Protein AF-A0A956U4B8-F1 (afdb_monomer_lite)

Radius of gyration: 11.17 Å; chains: 1; bounding box: 23×27×23 Å

Sequence (53 aa):
MSRIGKAPIKLPSGVTVTISGSDVTVKGPKGELKRTFRPEVTISQEGDLVLVK

Structure (mmCIF, N/CA/C/O backbone):
data_AF-A0A956U4B8-F1
#
_entry.id   AF-A0A956U4B8-F1
#
loop_
_atom_site.group_PDB
_atom_site.id
_atom_site.type_symbol
_atom_site.label_atom_id
_atom_site.label_alt_id
_atom_site.label_comp_id
_atom_site.label_asym_id
_atom_site.label_entity_id
_atom_site.label_seq_id
_atom_site.pdbx_PDB_ins_code
_atom_site.Cartn_x
_atom_site.Cartn_y
_atom_site.Cartn_z
_atom_site.occupancy
_atom_site.B_iso_or_equiv
_atom_site.auth_seq_id
_atom_site.auth_comp_id
_atom_site.auth_asym_id
_atom_site.auth_atom_id
_atom_site.pdbx_PDB_model_num
ATOM 1 N N . MET A 1 1 ? 7.978 -19.193 -7.246 1.00 46.03 1 MET A N 1
ATOM 2 C CA . MET A 1 1 ? 6.630 -18.592 -7.383 1.00 46.03 1 MET A CA 1
ATOM 3 C C . MET A 1 1 ? 6.092 -18.258 -5.999 1.00 46.03 1 MET A C 1
ATOM 5 O O . MET A 1 1 ? 5.570 -19.134 -5.320 1.00 46.03 1 MET A O 1
ATOM 9 N N . SER A 1 2 ? 6.300 -17.024 -5.539 1.00 42.25 2 SER A N 1
ATOM 10 C CA . SER A 1 2 ? 5.830 -16.586 -4.220 1.00 42.25 2 SER A CA 1
ATOM 11 C C . SER A 1 2 ? 4.308 -16.399 -4.248 1.00 42.25 2 SER A C 1
ATOM 13 O O . SER A 1 2 ? 3.790 -15.692 -5.107 1.00 42.25 2 SER A O 1
ATOM 15 N N . ARG A 1 3 ? 3.581 -17.066 -3.342 1.00 61.78 3 ARG A N 1
ATOM 16 C CA . ARG A 1 3 ? 2.104 -17.021 -3.253 1.00 61.78 3 ARG A CA 1
ATOM 17 C C . ARG A 1 3 ? 1.568 -15.767 -2.555 1.00 61.78 3 ARG A C 1
ATOM 19 O O . ARG A 1 3 ? 0.367 -15.538 -2.590 1.00 61.78 3 ARG A O 1
ATOM 26 N N . ILE A 1 4 ? 2.441 -14.966 -1.945 1.00 60.34 4 ILE A N 1
ATOM 27 C CA . ILE A 1 4 ? 2.051 -13.833 -1.095 1.00 60.34 4 ILE A CA 1
ATOM 28 C C . ILE A 1 4 ? 1.624 -12.607 -1.919 1.00 60.34 4 ILE A C 1
ATOM 30 O O . ILE A 1 4 ? 0.695 -11.925 -1.513 1.00 60.34 4 ILE A O 1
ATOM 34 N N . GLY A 1 5 ? 2.214 -12.361 -3.098 1.00 57.12 5 GLY A N 1
ATOM 35 C CA . GLY A 1 5 ? 1.799 -11.238 -3.962 1.00 57.12 5 GLY A CA 1
ATOM 36 C C . GLY A 1 5 ? 0.370 -11.388 -4.503 1.00 57.12 5 GLY A C 1
ATOM 37 O O . GLY A 1 5 ? -0.407 -10.439 -4.514 1.00 57.12 5 GLY A O 1
ATOM 38 N N . LYS A 1 6 ? -0.033 -12.624 -4.830 1.00 61.66 6 LYS A N 1
ATOM 39 C CA . LYS A 1 6 ? -1.398 -12.945 -5.276 1.00 61.66 6 LYS A CA 1
ATOM 40 C C . LYS A 1 6 ? -2.460 -12.848 -4.178 1.00 61.66 6 LYS A C 1
ATOM 42 O O . LYS A 1 6 ? -3.637 -13.008 -4.495 1.00 61.66 6 LYS A O 1
ATOM 47 N N . ALA A 1 7 ? -2.081 -12.654 -2.914 1.00 66.31 7 ALA A N 1
ATOM 48 C CA . ALA A 1 7 ? -3.057 -12.525 -1.845 1.00 66.31 7 ALA A CA 1
ATOM 49 C C . ALA A 1 7 ? -3.726 -11.143 -1.944 1.00 66.31 7 ALA A C 1
ATOM 51 O O . ALA A 1 7 ? -3.030 -10.131 -1.856 1.00 66.31 7 ALA A O 1
ATOM 52 N N . PRO A 1 8 ? -5.054 -11.075 -2.127 1.00 69.81 8 PRO A N 1
ATOM 53 C CA . PRO A 1 8 ? -5.751 -9.802 -2.135 1.00 69.81 8 PRO A CA 1
ATOM 54 C C . PRO A 1 8 ? -5.683 -9.168 -0.742 1.00 69.81 8 PRO A C 1
ATOM 56 O O . PRO A 1 8 ? -6.115 -9.755 0.253 1.00 69.81 8 PRO A O 1
ATOM 59 N N . ILE A 1 9 ? -5.139 -7.958 -0.672 1.00 76.75 9 ILE A N 1
ATOM 60 C CA . ILE A 1 9 ? -5.032 -7.169 0.551 1.00 76.75 9 ILE A CA 1
ATOM 61 C C . ILE A 1 9 ? -6.307 -6.337 0.655 1.00 76.75 9 ILE A C 1
ATOM 63 O O . ILE A 1 9 ? -6.511 -5.411 -0.127 1.00 76.75 9 ILE A O 1
ATOM 67 N N . LYS A 1 10 ? -7.179 -6.673 1.608 1.00 75.25 10 LYS A N 1
ATOM 68 C CA . LYS A 1 10 ? -8.373 -5.869 1.893 1.00 75.25 10 LYS A CA 1
ATOM 69 C C . LYS A 1 10 ? -7.967 -4.551 2.539 1.00 75.25 10 LYS A C 1
ATOM 71 O O . LYS A 1 10 ? -7.301 -4.545 3.576 1.00 75.25 10 LYS A O 1
ATOM 76 N N . LEU A 1 11 ? -8.389 -3.454 1.933 1.00 73.31 11 LEU A N 1
ATOM 77 C CA . LEU A 1 11 ? -8.211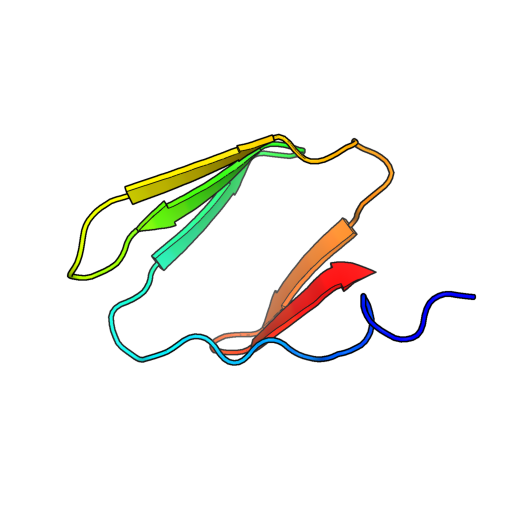 -2.116 2.450 1.00 73.31 11 LEU A CA 1
ATOM 78 C C . LEU A 1 11 ? -9.326 -1.812 3.463 1.00 73.31 11 LEU A C 1
ATOM 80 O O . LEU A 1 11 ? -10.503 -1.946 3.132 1.00 73.31 11 LEU A O 1
ATOM 84 N N . PRO A 1 12 ? -8.996 -1.435 4.707 1.00 71.75 12 PRO A N 1
ATOM 85 C CA . PR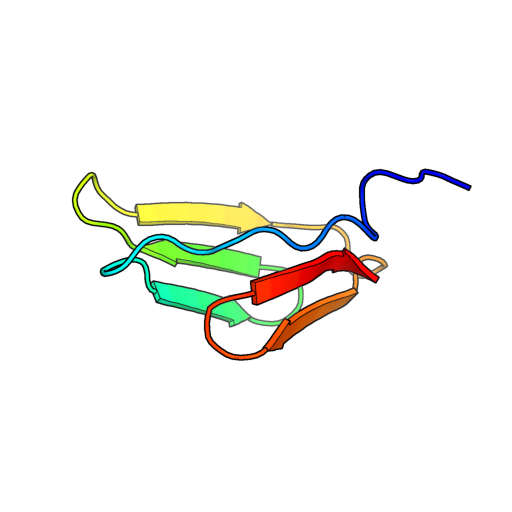O A 1 12 ? -10.012 -1.023 5.662 1.00 71.75 12 PRO A CA 1
ATOM 86 C C . PRO A 1 12 ? -10.599 0.344 5.281 1.00 71.75 12 PRO A C 1
ATOM 88 O O . PRO A 1 12 ? -9.912 1.208 4.732 1.00 71.75 12 PRO A O 1
ATOM 91 N N . SER A 1 13 ? -11.874 0.549 5.614 1.00 70.62 13 SER A N 1
ATOM 92 C CA . SER A 1 13 ? -12.611 1.787 5.344 1.00 70.62 13 SER A CA 1
ATOM 93 C C . SER A 1 13 ? -11.901 3.006 5.943 1.00 70.62 13 SER A C 1
ATOM 95 O O . SER A 1 13 ? -11.618 3.033 7.143 1.00 70.62 13 SER A O 1
ATOM 97 N N . GLY A 1 14 ? -11.631 4.017 5.112 1.00 70.25 14 GLY A N 1
ATOM 98 C CA . GLY A 1 14 ? -10.904 5.232 5.505 1.00 70.25 14 GLY A CA 1
ATOM 99 C C . GLY A 1 14 ? -9.403 5.203 5.203 1.00 70.25 14 GLY A C 1
ATOM 100 O O . GLY A 1 14 ? -8.676 6.085 5.660 1.00 70.25 14 GLY A O 1
ATOM 101 N N . VAL A 1 15 ? -8.931 4.208 4.446 1.00 78.62 15 VAL A N 1
ATOM 102 C CA . VAL A 1 15 ? -7.569 4.175 3.907 1.00 78.62 15 VAL A CA 1
ATOM 103 C C . VAL A 1 15 ? -7.591 4.522 2.420 1.00 78.62 15 VAL A C 1
ATOM 105 O O . VAL A 1 15 ? -8.320 3.920 1.640 1.00 78.62 15 VAL A O 1
ATOM 108 N N . THR A 1 16 ? -6.774 5.489 2.016 1.00 78.62 16 THR A N 1
ATOM 109 C CA . THR A 1 16 ? -6.570 5.879 0.619 1.00 78.62 16 THR A CA 1
ATOM 110 C C . THR A 1 16 ? -5.188 5.424 0.175 1.00 78.62 16 THR A C 1
ATOM 112 O O . THR A 1 16 ? -4.185 5.809 0.776 1.00 78.62 16 THR A O 1
ATOM 115 N N . VAL A 1 17 ? -5.117 4.625 -0.888 1.00 80.19 17 VAL A N 1
ATOM 116 C CA . VAL A 1 17 ? -3.846 4.277 -1.536 1.00 80.19 17 VAL A CA 1
ATOM 117 C C . VAL A 1 17 ? -3.653 5.168 -2.754 1.00 80.19 17 VAL A C 1
ATOM 119 O O . VAL A 1 17 ? -4.570 5.385 -3.538 1.00 80.19 17 VAL A O 1
ATOM 122 N N . THR A 1 18 ? -2.451 5.701 -2.905 1.00 80.31 18 THR A N 1
ATOM 123 C CA . THR A 1 18 ? -2.010 6.461 -4.070 1.00 80.31 18 THR A CA 1
ATOM 124 C C . THR A 1 18 ? -0.807 5.742 -4.650 1.00 80.31 18 THR A C 1
ATOM 126 O O . THR A 1 18 ? 0.184 5.536 -3.949 1.00 80.31 18 THR A O 1
ATOM 129 N N . ILE A 1 19 ? -0.904 5.331 -5.909 1.00 77.06 19 ILE A N 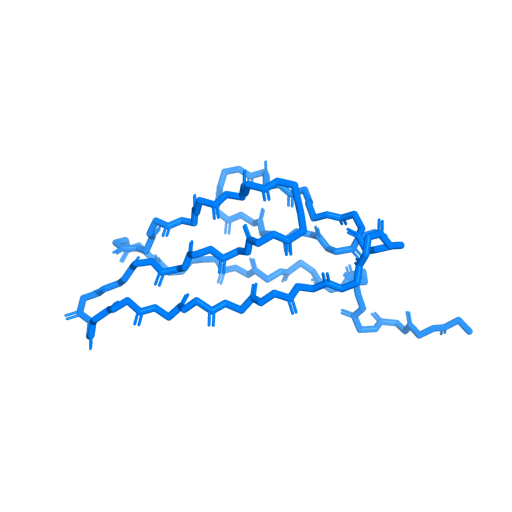1
ATOM 130 C CA . ILE A 1 19 ? 0.145 4.583 -6.603 1.00 77.06 19 ILE A CA 1
ATOM 131 C C . ILE A 1 19 ? 0.726 5.507 -7.673 1.00 77.06 19 ILE A C 1
ATOM 133 O O . ILE A 1 19 ? 0.047 5.850 -8.638 1.00 77.06 19 ILE A O 1
ATOM 137 N N . SER A 1 20 ? 1.976 5.917 -7.486 1.00 77.62 20 SER A N 1
ATOM 138 C CA . SER A 1 20 ? 2.750 6.745 -8.411 1.00 77.62 20 SER A CA 1
ATOM 139 C C . SER A 1 20 ? 3.873 5.904 -9.009 1.00 77.62 20 SER A C 1
ATOM 141 O O . SER A 1 20 ? 5.017 5.961 -8.561 1.00 77.62 20 SER A O 1
ATOM 143 N N . GLY A 1 21 ? 3.538 5.078 -10.002 1.00 77.19 21 GLY A N 1
ATOM 144 C CA . GLY A 1 21 ? 4.483 4.135 -10.605 1.00 77.19 21 GLY A CA 1
ATOM 145 C C . GLY A 1 21 ? 4.988 3.121 -9.576 1.00 77.19 21 GLY A C 1
ATOM 146 O O . GLY A 1 21 ? 4.239 2.249 -9.146 1.00 77.19 21 GLY A O 1
ATOM 147 N N . SER A 1 22 ? 6.249 3.259 -9.172 1.00 74.94 22 SER A N 1
ATOM 148 C CA . SER A 1 22 ? 6.903 2.462 -8.127 1.00 74.94 22 SER A CA 1
ATOM 149 C C . SER A 1 22 ? 6.610 2.937 -6.699 1.00 74.94 22 SER A C 1
ATOM 151 O O . SER A 1 22 ? 6.822 2.186 -5.750 1.00 74.94 22 SER A O 1
ATOM 153 N N . ASP A 1 23 ? 6.138 4.168 -6.512 1.00 79.88 23 ASP A N 1
ATOM 154 C CA . ASP A 1 23 ? 5.915 4.744 -5.189 1.00 79.88 23 ASP A CA 1
ATOM 155 C C . ASP A 1 23 ? 4.470 4.563 -4.739 1.00 79.88 23 ASP A C 1
ATOM 157 O O . ASP A 1 23 ? 3.537 5.105 -5.329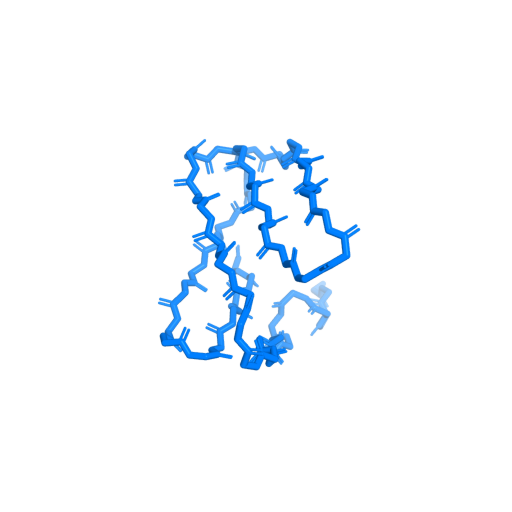 1.00 79.88 23 ASP A O 1
ATOM 161 N N . VAL A 1 24 ? 4.276 3.833 -3.645 1.00 82.88 24 VAL A N 1
ATOM 162 C CA . VAL A 1 24 ? 2.965 3.636 -3.030 1.00 82.88 24 VAL A CA 1
ATOM 163 C C . VAL A 1 24 ? 2.878 4.472 -1.770 1.00 82.88 24 VAL A C 1
ATOM 165 O O . VAL A 1 24 ? 3.678 4.336 -0.844 1.00 82.88 24 VAL A O 1
ATOM 168 N N . THR A 1 25 ? 1.865 5.322 -1.723 1.00 83.88 25 THR A N 1
ATOM 169 C CA . THR A 1 25 ? 1.498 6.099 -0.545 1.00 83.88 25 THR A CA 1
ATOM 170 C C . THR A 1 25 ? 0.194 5.554 0.002 1.00 83.88 25 THR A C 1
ATOM 172 O O . THR A 1 25 ? -0.794 5.479 -0.715 1.00 83.88 25 THR A O 1
ATOM 175 N N . VAL A 1 26 ? 0.169 5.190 1.274 1.00 85.81 26 VAL A N 1
ATOM 176 C CA . VAL A 1 26 ? -1.034 4.742 1.971 1.00 85.81 26 VAL A CA 1
ATOM 177 C C . VAL A 1 26 ? -1.360 5.780 3.031 1.00 85.81 26 VAL A C 1
ATOM 179 O O . VAL A 1 26 ? -0.606 5.947 3.984 1.00 85.81 26 VAL A O 1
ATOM 182 N N . LYS A 1 27 ? -2.467 6.501 2.867 1.00 84.19 27 LYS A N 1
ATOM 183 C CA . LYS A 1 27 ? -3.004 7.425 3.869 1.00 84.19 27 LYS A CA 1
ATOM 184 C C . LYS A 1 27 ? -4.102 6.734 4.649 1.00 84.19 27 LYS A C 1
ATOM 186 O O . LYS A 1 27 ? -5.023 6.197 4.052 1.00 84.19 27 LYS A O 1
ATOM 191 N N . GLY A 1 28 ? -4.022 6.759 5.969 1.00 84.44 28 GLY A N 1
ATOM 192 C CA . GLY A 1 28 ? -5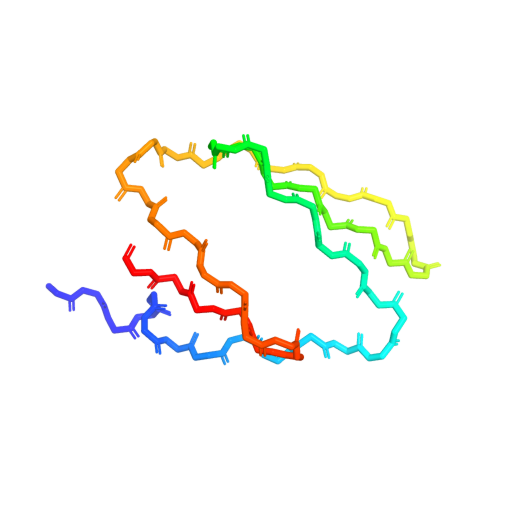.055 6.219 6.840 1.00 84.44 28 GLY A CA 1
ATOM 193 C C . GLY A 1 28 ? -5.291 7.098 8.065 1.00 84.44 28 GLY A C 1
ATOM 194 O O . GLY A 1 28 ? -4.608 8.104 8.261 1.00 84.44 28 GLY A O 1
ATOM 195 N N . PRO A 1 29 ? -6.216 6.695 8.950 1.00 78.44 29 PRO A N 1
ATOM 196 C CA . PRO A 1 29 ? -6.585 7.470 10.138 1.00 78.44 29 PRO A CA 1
ATOM 197 C C . PRO A 1 29 ? -5.435 7.643 11.142 1.00 78.44 29 PRO A C 1
ATOM 199 O O . PRO A 1 29 ? -5.497 8.504 12.010 1.00 78.44 29 PRO A O 1
ATOM 202 N N . LYS A 1 30 ? -4.381 6.823 11.035 1.00 79.56 30 LYS A N 1
ATOM 203 C CA . LYS A 1 30 ? -3.197 6.866 11.906 1.00 79.56 30 LYS A CA 1
ATOM 204 C C . LYS A 1 30 ? -1.995 7.591 11.286 1.00 79.56 30 LYS A C 1
ATOM 206 O O . LYS A 1 30 ? -0.939 7.615 11.907 1.00 79.56 30 LYS A O 1
ATOM 211 N N . GLY A 1 31 ? -2.139 8.154 10.085 1.00 81.06 31 GLY A N 1
ATOM 212 C CA . GLY A 1 31 ? -1.067 8.850 9.372 1.00 81.06 31 GLY A CA 1
ATOM 213 C C . GLY A 1 31 ? -0.872 8.352 7.942 1.00 81.06 31 GLY A C 1
ATOM 214 O O . GLY A 1 31 ? -1.685 7.600 7.402 1.00 81.06 31 GLY A O 1
ATOM 215 N N . GLU A 1 32 ? 0.220 8.789 7.322 1.00 85.50 32 GLU A N 1
ATOM 216 C CA . GLU A 1 32 ? 0.607 8.393 5.971 1.00 85.50 32 GLU A CA 1
ATOM 217 C C . GLU A 1 32 ? 1.856 7.510 5.980 1.00 85.50 32 GLU A C 1
ATOM 219 O O . GLU A 1 32 ? 2.768 7.700 6.782 1.00 85.50 32 GLU A O 1
ATOM 224 N N . LEU A 1 33 ? 1.890 6.526 5.087 1.00 82.62 33 LEU A N 1
ATOM 225 C CA . LEU A 1 33 ? 2.984 5.577 4.954 1.00 82.62 33 LEU A CA 1
ATOM 226 C C . LEU A 1 33 ? 3.383 5.511 3.483 1.00 82.62 33 LEU A C 1
ATOM 228 O O . LEU A 1 33 ? 2.596 5.096 2.635 1.00 82.62 33 LEU A O 1
ATOM 232 N N . LYS A 1 34 ? 4.605 5.948 3.177 1.00 84.06 34 LYS A N 1
ATOM 233 C CA . LYS A 1 34 ? 5.185 5.859 1.834 1.00 84.06 34 LYS A CA 1
ATOM 234 C C . LYS A 1 34 ? 6.161 4.700 1.752 1.00 84.06 34 LYS A C 1
ATOM 236 O O . LYS A 1 34 ? 7.020 4.539 2.617 1.00 84.06 34 LYS A O 1
ATOM 241 N N . ARG A 1 35 ? 6.040 3.912 0.689 1.00 82.50 35 ARG A N 1
ATOM 242 C CA . ARG A 1 35 ? 7.002 2.877 0.327 1.00 82.50 35 ARG A CA 1
ATOM 243 C C . ARG A 1 35 ? 7.272 2.909 -1.165 1.00 82.50 35 ARG A C 1
ATOM 245 O O . ARG A 1 35 ? 6.351 2.822 -1.970 1.00 82.50 35 ARG A O 1
ATOM 252 N N . THR A 1 36 ? 8.551 2.949 -1.499 1.00 79.75 36 THR A N 1
ATOM 253 C CA . THR A 1 36 ? 9.032 2.757 -2.862 1.00 79.75 36 THR A CA 1
ATOM 254 C C . THR A 1 36 ? 9.213 1.262 -3.101 1.00 79.75 36 THR A C 1
ATOM 256 O O . THR A 1 36 ? 9.956 0.587 -2.384 1.00 79.75 36 THR A O 1
ATOM 259 N N . PHE A 1 37 ? 8.500 0.731 -4.083 1.00 78.38 37 PHE A N 1
ATOM 260 C CA . PHE A 1 37 ? 8.616 -0.644 -4.545 1.00 78.38 37 PHE A CA 1
ATOM 261 C C . PHE A 1 37 ? 9.517 -0.719 -5.778 1.00 78.38 37 PHE A C 1
ATOM 263 O O . PHE A 1 37 ? 9.754 0.267 -6.472 1.00 78.38 37 PHE A O 1
ATOM 270 N N . ARG A 1 38 ? 10.054 -1.912 -6.048 1.00 75.94 38 ARG A N 1
ATOM 271 C CA . ARG A 1 38 ? 10.829 -2.150 -7.273 1.00 75.94 38 ARG A CA 1
ATOM 272 C C . ARG A 1 38 ? 9.882 -2.052 -8.483 1.00 75.94 38 ARG A C 1
ATOM 274 O O . ARG A 1 38 ? 8.753 -2.524 -8.379 1.00 75.94 38 ARG A O 1
ATOM 281 N N . PRO A 1 39 ? 10.335 -1.518 -9.630 1.00 70.88 39 PRO A N 1
ATOM 282 C CA . PRO A 1 39 ? 9.496 -1.326 -10.821 1.00 70.88 39 PRO A CA 1
ATOM 283 C C . PRO A 1 39 ? 8.982 -2.638 -11.440 1.00 70.88 39 PRO A C 1
ATOM 285 O O . PRO A 1 39 ? 8.050 -2.622 -12.231 1.00 70.88 39 PRO A O 1
ATOM 288 N N . GLU A 1 40 ? 9.568 -3.778 -11.066 1.00 73.25 40 GLU A N 1
ATOM 289 C CA . GLU A 1 40 ? 9.106 -5.123 -11.442 1.00 73.25 40 GLU A CA 1
ATOM 290 C C . GLU A 1 40 ? 7.792 -5.533 -10.742 1.00 73.25 40 GLU A C 1
ATOM 292 O O . GLU A 1 40 ? 7.208 -6.553 -11.094 1.00 73.25 40 GLU A O 1
ATOM 297 N N . VAL A 1 41 ? 7.341 -4.781 -9.730 1.00 72.06 41 VAL A N 1
ATOM 298 C CA . VAL A 1 41 ? 6.144 -5.089 -8.938 1.00 72.06 41 VAL A CA 1
ATOM 299 C C . VAL A 1 41 ? 4.949 -4.325 -9.501 1.00 72.06 41 VAL A C 1
ATOM 301 O O . VAL A 1 41 ? 4.921 -3.096 -9.452 1.00 72.06 41 VAL A O 1
ATOM 304 N N . THR A 1 42 ? 3.933 -5.039 -9.988 1.00 69.94 42 THR A N 1
ATOM 305 C CA . THR A 1 42 ? 2.715 -4.419 -10.521 1.00 69.94 42 THR A CA 1
ATOM 306 C C . THR A 1 42 ? 1.647 -4.379 -9.439 1.00 69.94 42 THR A C 1
ATOM 308 O O . THR A 1 42 ? 1.162 -5.411 -8.987 1.00 69.94 42 THR A O 1
ATOM 311 N N . ILE A 1 43 ? 1.237 -3.190 -9.008 1.00 73.44 43 ILE A N 1
ATOM 312 C CA . ILE A 1 43 ? 0.232 -3.041 -7.949 1.00 73.44 43 ILE A CA 1
ATOM 313 C C . ILE A 1 43 ? -1.076 -2.611 -8.601 1.00 73.44 43 ILE A C 1
ATOM 315 O O . ILE A 1 43 ? -1.159 -1.557 -9.222 1.00 73.44 43 ILE A O 1
ATOM 319 N N . SER A 1 44 ? -2.092 -3.463 -8.504 1.00 71.69 44 SER A N 1
ATOM 320 C CA . SER A 1 44 ? -3.439 -3.212 -9.014 1.00 71.69 44 SER A CA 1
ATOM 321 C C . SER A 1 44 ? -4.383 -2.951 -7.845 1.00 71.69 44 SER A C 1
ATOM 323 O O . SER A 1 44 ? -4.386 -3.704 -6.874 1.00 71.69 44 SER A O 1
ATOM 325 N N . GLN A 1 45 ? -5.198 -1.904 -7.940 1.00 68.88 45 GLN A N 1
ATOM 326 C CA . GLN A 1 45 ? -6.243 -1.605 -6.963 1.00 68.88 45 GLN A CA 1
ATOM 327 C C . GLN A 1 45 ? -7.617 -1.872 -7.589 1.00 68.88 45 GLN A C 1
ATOM 329 O O . GLN A 1 45 ? -7.992 -1.224 -8.562 1.00 68.88 45 GLN A O 1
ATOM 334 N N . GLU A 1 46 ? -8.366 -2.813 -7.022 1.00 68.50 46 GLU A N 1
ATOM 335 C CA . GLU A 1 46 ? -9.765 -3.100 -7.344 1.00 68.50 46 GLU A CA 1
ATOM 336 C C . GLU A 1 46 ? -10.640 -2.680 -6.156 1.00 68.50 46 GLU A C 1
ATOM 338 O O . GLU A 1 46 ? -10.920 -3.468 -5.253 1.00 68.50 46 GLU A O 1
ATOM 343 N N . GLY A 1 47 ? -11.041 -1.405 -6.128 1.00 70.81 47 GLY A N 1
ATOM 344 C CA . GLY A 1 47 ? -11.872 -0.843 -5.057 1.00 70.81 47 GLY A CA 1
ATOM 345 C C . GLY A 1 47 ? -11.211 -0.968 -3.680 1.00 70.81 47 GLY A C 1
ATOM 346 O O . GLY A 1 47 ? -10.200 -0.314 -3.413 1.00 70.81 47 GLY A O 1
ATOM 347 N N . ASP A 1 48 ? -11.772 -1.839 -2.836 1.00 68.56 48 ASP A N 1
ATOM 348 C CA . ASP A 1 48 ? -11.286 -2.162 -1.485 1.00 68.56 48 ASP A CA 1
ATOM 349 C C . ASP A 1 48 ? -10.244 -3.297 -1.456 1.00 68.56 48 ASP A C 1
ATOM 351 O O . ASP A 1 48 ? -9.860 -3.766 -0.386 1.00 68.56 48 ASP A O 1
ATOM 355 N N . LEU A 1 49 ? -9.791 -3.795 -2.609 1.00 68.81 49 LEU A N 1
ATOM 356 C CA . LEU A 1 49 ? -8.818 -4.883 -2.711 1.00 68.81 49 LEU A CA 1
ATOM 357 C C . LEU A 1 49 ? -7.568 -4.395 -3.446 1.00 68.81 49 LEU A C 1
ATOM 359 O O . LEU A 1 49 ? -7.639 -3.909 -4.570 1.00 68.81 49 LEU A O 1
ATOM 363 N N . VAL A 1 50 ? -6.400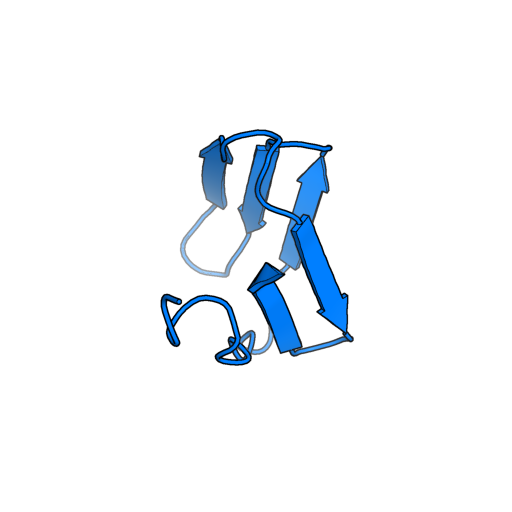 -4.554 -2.831 1.00 73.88 50 VAL A N 1
ATOM 364 C CA . VAL A 1 50 ? -5.104 -4.318 -3.477 1.00 73.88 50 VAL A CA 1
ATOM 365 C C . VAL A 1 50 ? -4.468 -5.661 -3.807 1.00 73.88 50 VAL A C 1
ATOM 367 O O . VAL A 1 50 ? -4.298 -6.518 -2.942 1.00 73.88 50 VAL A O 1
ATOM 370 N N . LEU A 1 51 ? -4.123 -5.847 -5.075 1.00 69.50 51 LEU A N 1
ATOM 371 C CA . LEU A 1 51 ? -3.500 -7.043 -5.630 1.00 69.50 51 LEU A CA 1
ATOM 372 C C . LEU A 1 51 ? -2.090 -6.697 -6.102 1.00 69.50 51 LEU A C 1
ATOM 374 O O . LEU A 1 51 ? -1.887 -5.696 -6.786 1.00 69.50 51 LEU A O 1
ATOM 378 N N . VAL A 1 52 ? -1.119 -7.546 -5.772 1.00 70.31 52 VAL A N 1
ATOM 379 C CA . VAL A 1 52 ? 0.272 -7.377 -6.202 1.00 70.31 52 VAL A CA 1
ATOM 380 C C . VAL A 1 52 ? 0.599 -8.471 -7.226 1.00 70.31 52 VAL A C 1
ATOM 382 O O . VAL A 1 52 ? 0.647 -9.656 -6.899 1.00 70.31 52 VAL A O 1
ATOM 385 N N . LYS A 1 53 ? 0.763 -8.091 -8.492 1.00 66.50 53 LYS A N 1
ATOM 386 C CA . LYS A 1 53 ? 1.080 -8.981 -9.616 1.00 66.50 53 LYS A CA 1
ATOM 387 C C . LYS A 1 53 ? 2.552 -8.902 -10.002 1.00 66.50 53 LYS A C 1
ATOM 389 O O . LYS A 1 53 ? 3.135 -7.795 -9.942 1.00 66.50 53 LYS A O 1
#

pLDDT: mean 73.47, std 8.87, range [42.25, 85.81]

Secondary structure (DSSP, 8-state):
--SSTTS-EEPPTT-EEEEETTEEEEEETTEEEEEEPPTT--EEEETTEEEE-

Foldseek 3Di:
DDCVLQDWDFADPAWDWDDDQQWIWIQHPVGIDIDGHDNVWDWDDDDRTIGID